Protein AF-A0A645J9H9-F1 (afdb_monomer)

Mean predicted aligned error: 3.74 Å

Foldseek 3Di:
DFDCPPCVVPDVDHQTDPDDFDPDPPVVRCVVSQVDPVSVVVRVVVVD

Solvent-accessible surface area (backbone atoms only — not comparable to full-atom values): 3200 Å² total; per-residue (Å²): 143,46,50,47,78,76,45,69,81,81,34,96,73,75,92,56,47,87,64,82,87,73,98,57,61,67,69,59,40,35,57,72,72,45,74,40,72,68,48,51,53,54,50,51,70,73,73,110

Structure (mmCIF, N/CA/C/O backbone):
data_AF-A0A645J9H9-F1
#
_entry.id   AF-A0A645J9H9-F1
#
loop_
_atom_site.group_PDB
_atom_site.id
_atom_site.type_symbol
_atom_site.label_atom_id
_atom_site.label_alt_id
_atom_site.label_comp_id
_atom_site.label_asym_id
_atom_site.label_entity_id
_atom_site.label_seq_id
_atom_site.pdbx_PDB_ins_code
_atom_site.Cartn_x
_atom_site.Cartn_y
_atom_site.Cartn_z
_atom_site.occupancy
_atom_site.B_iso_or_equiv
_atom_site.auth_seq_id
_atom_site.auth_comp_id
_atom_site.auth_asym_id
_atom_site.auth_atom_id
_atom_site.pdbx_PDB_model_num
ATOM 1 N N . MET A 1 1 ? 11.551 -3.570 2.359 1.00 56.78 1 MET A N 1
ATOM 2 C CA . MET A 1 1 ? 11.207 -2.495 3.321 1.00 56.78 1 MET A CA 1
ATOM 3 C C . MET A 1 1 ? 9.768 -1.973 3.176 1.00 56.78 1 MET A C 1
ATOM 5 O O . MET A 1 1 ? 9.452 -0.971 3.794 1.00 56.78 1 MET A O 1
ATOM 9 N N . LEU A 1 2 ? 8.876 -2.661 2.442 1.00 72.06 2 LEU A N 1
ATOM 10 C CA . LEU A 1 2 ? 7.469 -2.252 2.263 1.00 72.06 2 LEU A CA 1
ATOM 11 C C . LEU A 1 2 ? 6.472 -3.422 2.383 1.00 72.06 2 LEU A C 1
ATOM 13 O O . LEU A 1 2 ? 5.304 -3.259 2.055 1.00 72.06 2 LEU A O 1
ATOM 17 N N . SER A 1 3 ? 6.924 -4.592 2.845 1.00 82.81 3 SER A N 1
ATOM 18 C CA . SER A 1 3 ? 6.061 -5.767 3.007 1.00 82.81 3 SER A CA 1
ATOM 19 C C . SER A 1 3 ? 5.068 -5.567 4.149 1.00 82.81 3 SER A C 1
ATOM 21 O O . SER A 1 3 ? 5.365 -4.892 5.138 1.00 82.81 3 SER A O 1
ATOM 23 N N . THR A 1 4 ? 3.901 -6.192 4.021 1.00 88.88 4 THR A N 1
ATOM 24 C CA . THR A 1 4 ? 2.857 -6.211 5.050 1.00 88.88 4 THR A CA 1
ATOM 25 C C . THR A 1 4 ? 3.227 -7.085 6.256 1.00 88.88 4 THR A C 1
ATOM 27 O O . THR A 1 4 ? 2.577 -7.012 7.304 1.00 88.88 4 THR A O 1
ATOM 30 N N . PHE A 1 5 ? 4.298 -7.881 6.158 1.00 88.62 5 PHE A N 1
ATOM 31 C CA . PHE A 1 5 ? 4.749 -8.765 7.227 1.00 88.62 5 PHE A CA 1
ATOM 32 C C . PHE A 1 5 ? 5.071 -7.994 8.522 1.00 88.62 5 PHE A C 1
ATOM 34 O O . PHE A 1 5 ? 5.889 -7.075 8.539 1.00 88.62 5 PHE A O 1
ATOM 41 N N . GLY A 1 6 ? 4.415 -8.375 9.624 1.00 90.50 6 GLY A N 1
ATOM 42 C CA . GLY A 1 6 ? 4.567 -7.761 10.952 1.00 90.50 6 GLY A CA 1
ATOM 43 C C . GLY A 1 6 ? 3.633 -6.576 11.236 1.00 90.50 6 GLY A C 1
ATOM 44 O O . GLY A 1 6 ? 3.321 -6.317 12.400 1.00 90.50 6 GLY A O 1
ATOM 45 N N . TRP A 1 7 ? 3.103 -5.909 10.208 1.00 91.94 7 TRP A N 1
ATOM 46 C CA . TRP A 1 7 ? 2.231 -4.742 10.382 1.00 91.94 7 TRP A CA 1
ATOM 47 C C . TRP A 1 7 ? 0.834 -5.078 10.912 1.00 91.94 7 TRP A C 1
ATOM 49 O O . TRP A 1 7 ? 0.220 -4.250 11.583 1.00 91.94 7 TRP A O 1
ATOM 59 N N . ALA A 1 8 ? 0.378 -6.322 10.734 1.00 89.75 8 ALA A N 1
ATOM 60 C CA . ALA A 1 8 ? -0.885 -6.815 11.293 1.00 89.75 8 ALA A CA 1
ATOM 61 C C . ALA A 1 8 ? -0.980 -6.691 12.828 1.00 89.75 8 ALA A C 1
ATOM 63 O O . ALA A 1 8 ? -2.078 -6.681 13.378 1.00 89.75 8 ALA A O 1
ATOM 64 N N . ARG A 1 9 ? 0.156 -6.560 13.534 1.00 92.75 9 ARG A N 1
ATOM 65 C CA . ARG A 1 9 ? 0.183 -6.280 14.979 1.00 92.75 9 ARG A CA 1
ATOM 66 C C . ARG A 1 9 ? -0.262 -4.851 15.317 1.00 92.75 9 ARG A C 1
ATOM 68 O O . ARG A 1 9 ? -0.729 -4.614 16.426 1.00 92.75 9 ARG A O 1
ATOM 75 N N . LEU A 1 10 ? -0.062 -3.904 14.403 1.00 92.19 10 LEU A N 1
ATOM 76 C CA . LEU A 1 10 ?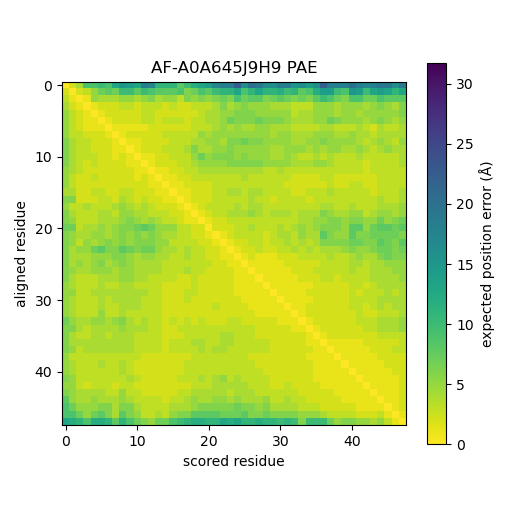 -0.267 -2.471 14.633 1.00 92.19 10 LEU A CA 1
ATOM 77 C C . LEU A 1 10 ? -1.509 -1.936 13.917 1.00 92.19 10 LEU A C 1
ATOM 79 O O . LEU A 1 10 ? -2.163 -1.035 14.431 1.00 92.19 10 LEU A O 1
ATOM 83 N N . ALA A 1 11 ? -1.841 -2.486 12.750 1.00 90.06 11 ALA A N 1
ATOM 84 C CA . ALA A 1 11 ? -2.967 -2.041 11.945 1.00 90.06 11 ALA A CA 1
ATOM 85 C C . ALA A 1 11 ? -3.798 -3.223 11.430 1.00 90.06 11 ALA A C 1
ATOM 87 O O . ALA A 1 11 ? -3.268 -4.238 10.971 1.00 90.06 11 ALA A O 1
ATOM 88 N N . LYS A 1 12 ? -5.128 -3.058 11.477 1.00 89.31 12 LYS A N 1
ATOM 89 C CA . LYS A 1 12 ? -6.110 -4.048 11.001 1.00 89.31 12 LYS A CA 1
ATOM 90 C C . LYS A 1 12 ? -6.042 -4.251 9.483 1.00 89.31 12 LYS A C 1
ATOM 92 O O . LYS A 1 12 ? -6.252 -5.360 9.005 1.00 89.31 12 LYS A O 1
ATOM 97 N N . PHE A 1 13 ? -5.732 -3.190 8.743 1.00 91.06 13 PHE A N 1
ATOM 98 C CA . PHE A 1 13 ? -5.606 -3.200 7.289 1.00 91.06 13 PHE A CA 1
ATOM 99 C C . PHE A 1 13 ? -4.239 -2.651 6.900 1.00 91.06 13 PHE A C 1
ATOM 101 O O . PHE A 1 13 ? -3.834 -1.605 7.401 1.00 91.06 13 PHE A O 1
ATOM 108 N N . ASN A 1 14 ? -3.537 -3.360 6.017 1.00 92.19 14 ASN A N 1
ATOM 109 C CA . ASN A 1 14 ? -2.155 -3.060 5.656 1.00 92.19 14 ASN A CA 1
ATOM 110 C C . ASN A 1 14 ? -2.031 -2.966 4.137 1.00 92.19 14 ASN A C 1
ATOM 112 O O . ASN A 1 14 ? -2.327 -3.929 3.434 1.00 92.19 14 ASN A O 1
ATOM 116 N N . MET A 1 15 ? -1.594 -1.807 3.648 1.00 91.00 15 MET A N 1
ATOM 117 C CA . MET A 1 15 ? -1.290 -1.577 2.238 1.00 91.00 15 MET A CA 1
ATOM 118 C C . MET A 1 15 ? 0.231 -1.560 2.075 1.00 91.00 15 MET A C 1
ATOM 120 O O . MET A 1 15 ? 0.904 -0.660 2.573 1.00 91.00 15 MET A O 1
ATOM 124 N N . GLY A 1 16 ? 0.768 -2.590 1.427 1.00 90.75 16 GLY A N 1
ATOM 125 C CA . GLY A 1 16 ? 2.203 -2.843 1.297 1.00 90.75 16 GLY A CA 1
ATOM 126 C C . GLY A 1 16 ? 2.567 -3.399 -0.080 1.00 90.75 16 GLY A C 1
ATOM 127 O O . GLY A 1 16 ? 1.704 -3.610 -0.928 1.00 90.75 16 GLY A O 1
ATOM 128 N N . ILE A 1 17 ? 3.858 -3.648 -0.286 1.00 92.12 17 ILE A N 1
ATOM 129 C CA . ILE A 1 17 ? 4.415 -4.339 -1.451 1.00 92.12 17 ILE A CA 1
ATOM 130 C C . ILE A 1 17 ? 5.039 -5.641 -0.956 1.00 92.12 17 ILE A C 1
ATOM 132 O O . ILE A 1 17 ? 6.096 -5.627 -0.320 1.00 92.12 17 ILE A O 1
ATOM 136 N N . ASP A 1 18 ? 4.392 -6.760 -1.267 1.00 89.44 18 ASP A N 1
ATOM 137 C CA . ASP A 1 18 ? 4.868 -8.107 -0.921 1.00 89.44 18 ASP A CA 1
ATOM 138 C C . ASP A 1 18 ? 5.619 -8.789 -2.080 1.00 89.44 18 A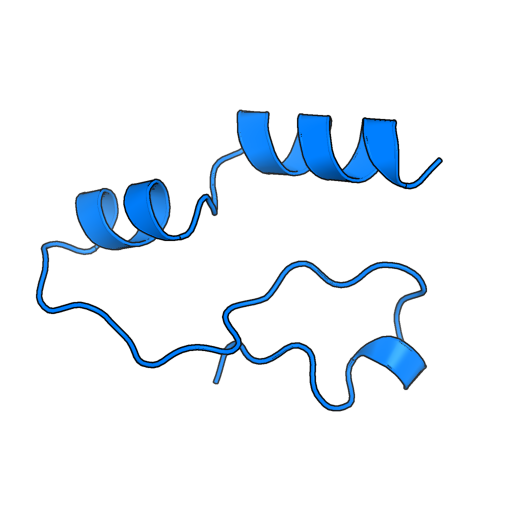SP A C 1
ATOM 140 O O . ASP A 1 18 ? 6.013 -9.950 -1.992 1.00 89.44 18 ASP A O 1
ATOM 144 N N . THR A 1 19 ? 5.862 -8.048 -3.162 1.00 87.81 19 THR A N 1
ATOM 145 C CA . THR A 1 19 ? 6.677 -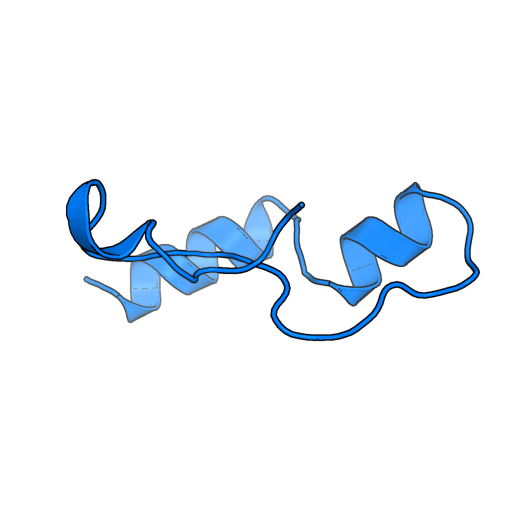8.462 -4.308 1.00 87.81 19 THR A CA 1
ATOM 146 C C . THR A 1 19 ? 8.007 -7.713 -4.345 1.00 87.81 19 THR A C 1
ATOM 148 O O . THR A 1 19 ? 8.221 -6.723 -3.643 1.00 87.81 19 THR A O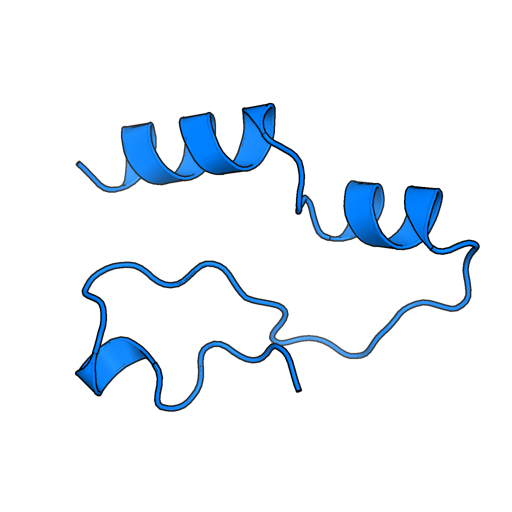 1
ATOM 151 N N . PHE A 1 20 ? 8.924 -8.165 -5.201 1.00 89.31 20 PHE A N 1
ATOM 152 C CA . PHE A 1 20 ? 10.137 -7.403 -5.482 1.00 89.31 20 PHE A CA 1
ATOM 153 C C . PHE A 1 20 ? 9.823 -6.061 -6.159 1.00 89.31 20 PHE A C 1
ATOM 155 O O . PHE A 1 20 ? 8.750 -5.862 -6.734 1.00 89.31 20 PHE A O 1
ATOM 162 N N . GLY A 1 21 ? 10.781 -5.135 -6.056 1.00 87.75 21 GLY A N 1
ATOM 163 C CA . GLY A 1 21 ? 10.712 -3.831 -6.708 1.00 87.75 21 GLY A CA 1
ATOM 164 C C . GLY A 1 21 ? 10.718 -3.935 -8.235 1.00 87.75 21 GLY A C 1
ATOM 165 O O . GLY A 1 21 ? 10.968 -4.992 -8.809 1.00 87.75 21 GLY A O 1
ATOM 166 N N . THR A 1 22 ? 10.476 -2.804 -8.891 1.00 89.56 22 THR A N 1
ATOM 167 C CA . THR A 1 22 ? 10.546 -2.675 -10.349 1.00 89.56 22 THR A CA 1
ATOM 168 C C . THR A 1 22 ? 11.626 -1.668 -10.737 1.00 89.56 22 THR A C 1
ATOM 170 O O . THR A 1 22 ? 11.886 -0.717 -9.996 1.00 89.56 22 THR A O 1
ATOM 173 N N . SER A 1 23 ? 12.271 -1.877 -11.884 1.00 93.56 23 SER A N 1
ATOM 174 C CA . SER A 1 23 ? 13.256 -0.936 -12.420 1.00 93.56 23 SER A CA 1
ATOM 175 C C . SER A 1 23 ? 12.532 0.118 -13.249 1.00 93.56 23 SER A C 1
ATOM 177 O O . SER A 1 23 ? 12.246 -0.081 -14.429 1.00 93.56 23 SER A O 1
ATOM 179 N N . ALA A 1 24 ? 12.166 1.222 -12.605 1.00 92.31 24 ALA A N 1
ATOM 180 C CA . ALA A 1 24 ? 11.460 2.329 -13.232 1.00 92.31 24 ALA A CA 1
ATOM 181 C C . ALA A 1 24 ? 11.723 3.635 -12.463 1.00 92.31 24 ALA A C 1
ATOM 183 O O . ALA A 1 24 ? 12.118 3.592 -11.293 1.00 92.31 24 ALA A O 1
ATOM 184 N N . PRO A 1 25 ? 11.466 4.808 -13.071 1.00 94.56 25 PRO A N 1
ATOM 185 C CA . PRO A 1 25 ? 11.428 6.068 -12.337 1.00 94.56 25 PRO A CA 1
ATOM 186 C C . PRO A 1 25 ? 10.447 5.990 -11.164 1.00 94.56 25 PRO A C 1
ATOM 188 O O . PRO A 1 25 ? 9.378 5.391 -11.289 1.00 94.56 25 PRO A O 1
ATOM 191 N N . ALA A 1 26 ? 10.772 6.648 -10.048 1.00 89.94 26 ALA A N 1
ATOM 192 C CA . ALA A 1 26 ? 10.004 6.547 -8.804 1.00 89.94 26 ALA A CA 1
ATOM 193 C C . ALA A 1 26 ? 8.497 6.783 -8.998 1.00 89.94 26 ALA A C 1
ATOM 195 O O . ALA A 1 26 ? 7.689 6.027 -8.472 1.00 89.94 26 ALA A O 1
ATOM 196 N N . LYS A 1 27 ? 8.112 7.777 -9.810 1.00 91.75 27 LYS A N 1
ATOM 197 C CA . LYS A 1 27 ? 6.701 8.069 -10.102 1.00 91.75 27 LYS A CA 1
ATOM 198 C C . LYS A 1 27 ? 5.984 6.886 -10.764 1.00 91.75 27 LYS A C 1
ATOM 200 O O . LYS A 1 27 ? 4.917 6.491 -10.311 1.00 91.75 27 LYS A O 1
ATOM 205 N N . ALA A 1 28 ? 6.605 6.289 -11.780 1.00 92.56 28 ALA A N 1
ATOM 206 C CA . ALA A 1 28 ? 6.054 5.133 -12.480 1.00 92.56 28 ALA A CA 1
ATOM 207 C C . ALA A 1 28 ? 6.018 3.888 -11.579 1.00 92.56 28 AL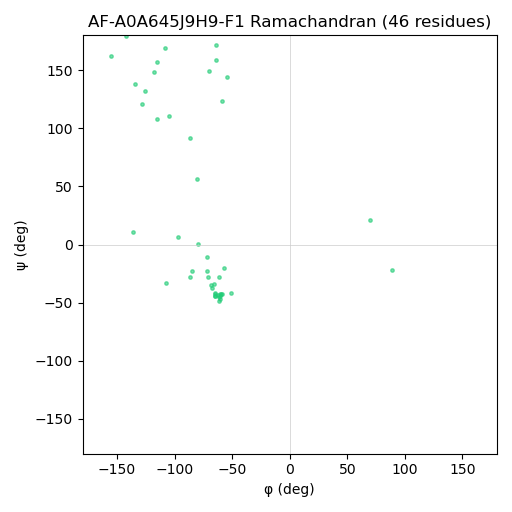A A C 1
ATOM 209 O O . ALA A 1 28 ? 5.058 3.125 -11.619 1.00 92.56 28 ALA A O 1
ATOM 210 N N . ALA A 1 29 ? 7.030 3.702 -10.725 1.00 91.94 29 ALA A N 1
ATOM 211 C CA . ALA A 1 29 ? 7.048 2.614 -9.750 1.00 91.94 29 ALA A CA 1
ATOM 212 C C . ALA A 1 29 ? 5.924 2.759 -8.706 1.00 91.94 29 ALA A C 1
ATOM 214 O O . ALA A 1 29 ? 5.221 1.793 -8.424 1.00 91.94 29 ALA A O 1
ATOM 215 N N . ILE A 1 30 ? 5.712 3.963 -8.168 1.00 91.50 30 ILE A N 1
ATOM 216 C CA . ILE A 1 30 ? 4.646 4.261 -7.196 1.00 91.50 30 ILE A CA 1
ATOM 217 C C . ILE A 1 30 ? 3.261 4.013 -7.806 1.00 91.50 30 ILE A C 1
ATOM 219 O O . ILE A 1 30 ? 2.421 3.372 -7.173 1.00 91.50 30 ILE A O 1
ATOM 223 N N . GLU A 1 31 ? 3.035 4.472 -9.041 1.00 92.31 31 GLU A N 1
ATOM 224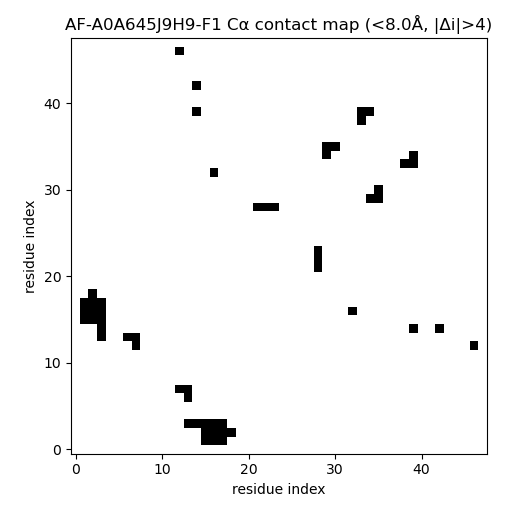 C CA . GLU A 1 31 ? 1.794 4.216 -9.781 1.00 92.31 31 GLU A CA 1
ATOM 225 C C . GLU A 1 31 ? 1.587 2.716 -10.037 1.00 92.31 31 GLU A C 1
ATOM 227 O O . GLU A 1 31 ? 0.493 2.205 -9.802 1.00 92.31 31 GLU A O 1
ATOM 232 N N . HIS A 1 32 ? 2.641 1.992 -10.433 1.00 91.12 32 HIS A N 1
ATOM 233 C CA . HIS A 1 32 ? 2.593 0.547 -10.671 1.00 91.12 32 HIS A CA 1
ATOM 234 C C . HIS A 1 32 ? 2.205 -0.247 -9.417 1.00 91.12 32 HIS A C 1
ATOM 236 O O . HIS A 1 32 ? 1.369 -1.144 -9.489 1.00 91.12 32 HIS A O 1
ATOM 242 N N . PHE A 1 33 ? 2.764 0.109 -8.257 1.00 91.31 33 PHE A N 1
ATOM 243 C CA . PHE A 1 33 ? 2.415 -0.519 -6.980 1.00 91.31 33 PHE A CA 1
ATOM 244 C C . PHE A 1 33 ? 1.108 0.011 -6.373 1.00 91.31 33 PHE A C 1
ATOM 246 O O . PHE A 1 33 ? 0.705 -0.431 -5.299 1.00 91.31 33 PHE A O 1
ATOM 253 N N . GLY A 1 34 ? 0.433 0.951 -7.039 1.00 89.62 34 GLY A N 1
ATOM 254 C CA . GLY A 1 34 ? -0.843 1.488 -6.586 1.00 89.62 34 GLY A CA 1
ATOM 255 C C . GLY A 1 34 ? -0.740 2.352 -5.331 1.00 89.62 34 GLY A C 1
ATOM 256 O O . GLY A 1 34 ? -1.748 2.552 -4.667 1.00 89.62 34 GLY A O 1
ATOM 257 N N . PHE A 1 35 ? 0.433 2.901 -5.007 1.00 90.31 35 PHE A N 1
ATOM 258 C CA . PHE A 1 35 ? 0.614 3.834 -3.886 1.00 90.31 35 PHE A CA 1
ATOM 259 C C . PHE A 1 35 ? 0.175 5.253 -4.274 1.00 90.31 35 PHE A C 1
ATOM 261 O O . PHE A 1 35 ? 0.933 6.217 -4.203 1.00 90.31 35 PHE A O 1
ATOM 268 N N . THR A 1 36 ? -1.075 5.373 -4.714 1.00 93.00 36 THR A N 1
ATOM 269 C CA . THR A 1 36 ? -1.726 6.638 -5.065 1.00 93.00 36 THR A CA 1
ATOM 270 C C . THR A 1 36 ? -2.892 6.904 -4.121 1.00 93.00 36 THR A C 1
ATOM 272 O O . THR A 1 36 ? -3.438 5.985 -3.506 1.00 93.00 36 THR A O 1
ATOM 275 N N . VAL A 1 37 ? -3.283 8.174 -3.996 1.00 93.19 37 VAL A N 1
ATOM 276 C CA . VAL A 1 37 ? -4.374 8.584 -3.098 1.00 93.19 37 VAL A CA 1
ATOM 277 C C . VAL A 1 37 ? -5.683 7.892 -3.483 1.00 93.19 37 VAL A C 1
ATOM 279 O O . VAL A 1 37 ? -6.373 7.367 -2.613 1.00 93.19 37 VAL A O 1
ATOM 282 N N . ASP A 1 38 ? -5.988 7.805 -4.778 1.00 94.50 38 ASP A N 1
ATOM 283 C CA . ASP A 1 38 ? -7.199 7.147 -5.274 1.00 94.50 38 ASP A CA 1
ATOM 284 C C . ASP A 1 38 ? -7.250 5.668 -4.881 1.00 94.50 38 ASP A C 1
ATOM 286 O O . ASP A 1 38 ? -8.264 5.181 -4.376 1.00 94.50 38 ASP A O 1
ATOM 290 N N . LYS A 1 39 ? -6.127 4.957 -5.030 1.00 93.75 39 LYS A N 1
ATOM 291 C CA . LYS A 1 39 ? -6.016 3.543 -4.651 1.00 93.75 39 LYS A CA 1
ATOM 292 C C . LYS A 1 39 ? -6.090 3.337 -3.142 1.00 93.75 3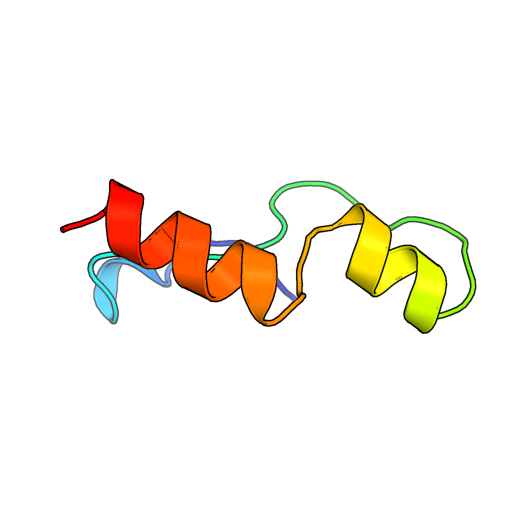9 LYS A C 1
ATOM 294 O O . LYS A 1 39 ? -6.700 2.364 -2.704 1.00 93.75 39 LYS A O 1
ATOM 299 N N . ALA A 1 40 ? -5.549 4.260 -2.348 1.00 92.19 40 ALA A N 1
ATOM 300 C CA . ALA A 1 40 ? -5.697 4.231 -0.896 1.00 92.19 40 ALA A CA 1
ATOM 301 C C . ALA A 1 40 ? -7.166 4.419 -0.470 1.00 92.19 40 ALA A C 1
ATOM 303 O O . ALA A 1 40 ? -7.662 3.692 0.391 1.00 92.19 40 ALA A O 1
ATOM 304 N N . VAL A 1 41 ? -7.895 5.338 -1.112 1.00 94.88 41 VAL A N 1
ATOM 305 C CA . VAL A 1 41 ? -9.332 5.541 -0.862 1.00 94.88 41 VAL A CA 1
ATOM 306 C C . VAL A 1 41 ? -10.143 4.307 -1.268 1.00 94.88 41 VAL A C 1
ATOM 308 O O . VAL A 1 41 ? -11.003 3.869 -0.505 1.00 94.88 41 VAL A O 1
ATOM 311 N N . GLU A 1 42 ? -9.870 3.714 -2.435 1.00 94.12 42 GLU A N 1
ATOM 312 C CA . GLU A 1 42 ? -10.493 2.451 -2.862 1.00 94.12 42 GLU A CA 1
ATOM 313 C C . GLU A 1 42 ? -10.220 1.312 -1.873 1.00 94.12 42 GLU A C 1
ATOM 315 O O . GLU A 1 42 ? -11.127 0.542 -1.557 1.00 94.12 42 GLU A O 1
ATOM 320 N N . PHE A 1 43 ? -8.985 1.205 -1.378 1.00 93.00 43 PHE A N 1
ATOM 321 C CA . PHE A 1 43 ? -8.586 0.186 -0.412 1.00 93.00 43 PHE A CA 1
ATOM 322 C C . PHE A 1 43 ? -9.379 0.308 0.892 1.00 93.00 43 PHE A C 1
ATOM 324 O O . PHE A 1 43 ? -9.960 -0.674 1.348 1.00 93.00 43 PHE A O 1
ATOM 331 N N . ILE A 1 44 ? -9.478 1.517 1.451 1.00 92.81 44 ILE A N 1
ATOM 332 C CA . ILE A 1 44 ? -10.220 1.759 2.695 1.00 92.81 44 ILE A CA 1
ATOM 333 C C . ILE A 1 44 ? -11.717 1.484 2.504 1.00 92.81 44 ILE A C 1
ATOM 335 O O . ILE A 1 44 ? -12.322 0.828 3.345 1.00 92.81 44 ILE A O 1
ATOM 339 N N . LYS A 1 45 ? -12.309 1.912 1.380 1.00 94.12 45 LYS A N 1
ATOM 340 C CA . LYS A 1 45 ? -13.726 1.650 1.066 1.00 94.12 45 LYS A CA 1
ATOM 341 C C . LYS A 1 45 ? -14.067 0.164 0.939 1.00 94.12 45 LYS A C 1
ATOM 343 O O . LYS A 1 45 ? -15.218 -0.193 1.130 1.00 94.12 45 LYS A O 1
ATOM 348 N N . LYS A 1 46 ? -13.107 -0.684 0.559 1.00 90.56 46 LYS A N 1
ATOM 349 C CA . LYS A 1 46 ? -13.290 -2.147 0.502 1.00 90.56 46 LYS A CA 1
ATOM 350 C C . LYS A 1 46 ? -13.049 -2.829 1.848 1.00 90.56 46 LYS A C 1
ATOM 352 O O . LYS A 1 46 ? -13.472 -3.964 2.034 1.00 90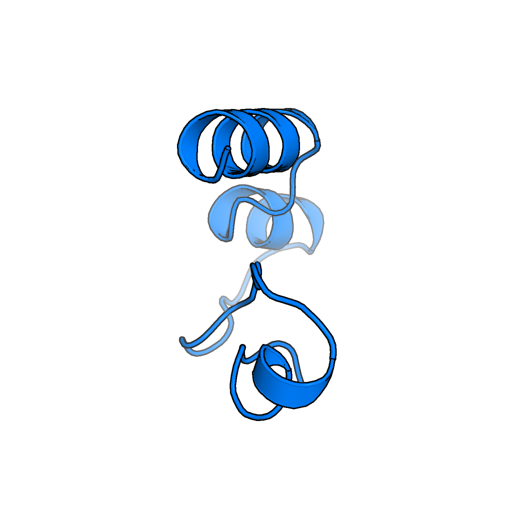.56 46 LYS A O 1
ATOM 357 N N . ALA A 1 47 ? -12.292 -2.182 2.726 1.00 85.19 47 ALA A N 1
ATOM 358 C CA . ALA A 1 47 ? -11.882 -2.726 4.012 1.00 85.19 47 ALA A CA 1
ATOM 359 C C . ALA A 1 47 ? -12.914 -2.481 5.128 1.00 85.19 47 ALA A C 1
ATOM 361 O O . ALA A 1 47 ? -12.964 -3.258 6.083 1.00 85.19 47 ALA A O 1
ATOM 362 N N . ILE A 1 48 ? -13.702 -1.407 5.022 1.00 78.69 48 ILE A N 1
ATOM 363 C CA . ILE A 1 48 ? -14.797 -1.044 5.940 1.00 78.69 48 ILE A CA 1
ATOM 364 C C . ILE A 1 48 ? -16.114 -1.588 5.393 1.00 78.69 48 ILE A C 1
ATOM 366 O O . ILE A 1 48 ? -16.868 -2.165 6.206 1.00 78.69 48 ILE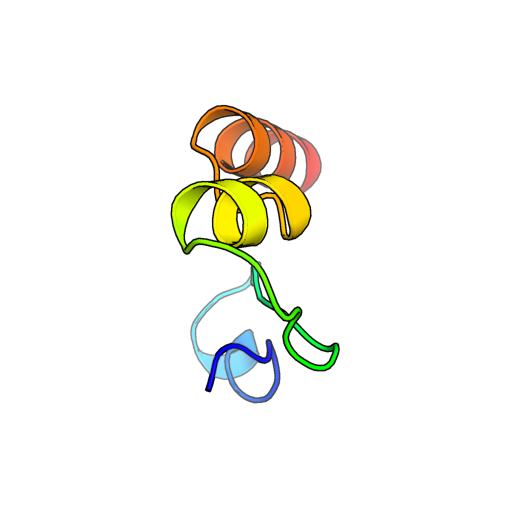 A O 1
#

Secondary structure (DSSP, 8-state):
----TTGGGT-SS-----S---SS-HHHHHHHTT-SHHHHHHHHHHH-

pLDDT: mean 89.78, std 6.23, range [56.78, 94.88]

Organism: NCBI:txid1076179

Sequence (48 aa):
MLSTFGWARLAKFNMGIDTFGTSAPAKAAIEHFGFTVDKAVEFIKKAI

InterPro domains:
  IPR009014 Transketolase C-terminal/Pyruvate-ferredoxin oxidoreductase domain II [G3DSA:3.40.50.920] (1-48)
  IPR009014 Transketolase C-terminal/Pyruvate-ferredoxin oxidoreductase domain II [SSF52922] (3-47)
  IPR055152 Transketolase-like, C-terminal domain [PF22613] (2-36)

Radius of gyration: 11.79 Å; Cα contacts (8 Å, |Δi|>4): 28; chains: 1; bounding box: 28×17×28 Å

Nearest PDB structures (foldseek):
  4xeu-assembly1_A-2  TM=9.263E-01  e=7.802E-02  Pseudomonas aeruginosa
  8r3r-assembly1_B  TM=9.141E-01  e=8.986E-02  Streptococcus pneumoniae
  1qgd-assembly1_B  TM=9.253E-01  e=6.060E-01  Escherichia coli
  8a5k-assembly2_E  TM=7.298E-01  e=9.544E+00  Pseudomonas aeruginosa LESB58